Protein AF-A0A8T5LRM6-F1 (afdb_monomer)

Nearest PDB structures (foldseek):
  4mo4-assembly2_C  TM=5.164E-01  e=2.274E+00  Pseudomonas aeruginosa
  7phd-assembly1_A  TM=4.093E-01  e=4.804E+00  Streptomyces peucetius
  3o2j-assembly1_B  TM=4.877E-01  e=7.224E+00  Rattus norvegicus
  3dp7-assembly1_B  TM=4.128E-01  e=7.732E+00  Phocaeicola vulgatus ATCC 8482

pLDDT: mean 86.34, std 7.77, range [51.06, 93.0]

Sequence (64 aa):
IGHICPKYILPSLTKDMIEQAINKTLPKPSFAVLDWKGLGKDKSRLIEILKELNIEIKRSDQLI

Mean predicted aligned error: 4.34 Å

Solvent-accessible surface area (backbone atoms only — not comparable to full-atom values): 4109 Å² total; per-residue (Å²): 135,81,86,83,83,58,71,88,52,50,88,74,62,47,65,68,60,50,52,49,50,43,72,76,30,86,75,68,65,67,59,46,80,42,54,76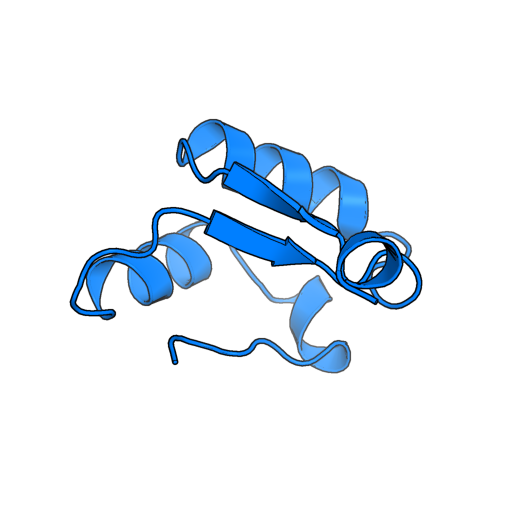,83,71,40,65,84,52,39,64,62,50,53,52,48,35,54,78,67,72,36,43,82,42,51,52,83,74,76,110

Structure (mmCI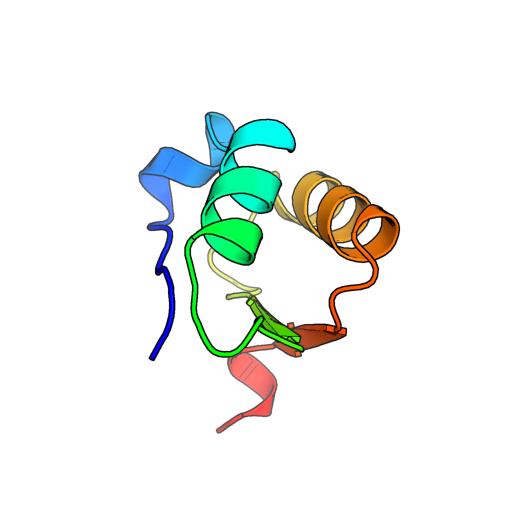F, N/CA/C/O backbone):
data_AF-A0A8T5LRM6-F1
#
_entry.id   AF-A0A8T5LRM6-F1
#
loop_
_atom_site.group_PDB
_atom_site.id
_atom_site.type_symbol
_atom_site.label_atom_id
_atom_site.label_alt_id
_atom_site.label_comp_id
_atom_site.label_asym_id
_atom_site.label_entity_id
_atom_site.label_seq_id
_atom_site.pdbx_PDB_ins_code
_atom_site.Cartn_x
_atom_site.Cartn_y
_atom_site.Cartn_z
_atom_site.occupancy
_atom_site.B_iso_or_equiv
_atom_site.auth_seq_id
_atom_site.auth_comp_id
_atom_site.auth_asym_id
_atom_site.auth_atom_id
_atom_site.pdbx_PDB_model_num
ATOM 1 N N . ILE A 1 1 ? -14.831 -5.733 1.283 1.00 57.41 1 ILE A N 1
ATOM 2 C CA . ILE A 1 1 ? -13.803 -5.844 0.216 1.00 57.41 1 ILE A CA 1
ATOM 3 C C . ILE A 1 1 ? -13.650 -4.438 -0.357 1.00 57.41 1 ILE A C 1
ATOM 5 O O . ILE A 1 1 ? -14.675 -3.834 -0.639 1.00 57.41 1 ILE A O 1
ATOM 9 N N . GLY A 1 2 ? -12.439 -3.872 -0.348 1.00 77.19 2 GLY A N 1
ATOM 10 C CA . GLY A 1 2 ? -12.174 -2.463 -0.692 1.00 77.19 2 GLY A CA 1
ATOM 11 C C . GLY A 1 2 ? -11.801 -2.260 -2.164 1.00 77.19 2 GLY A C 1
ATOM 12 O O . GLY A 1 2 ? -12.305 -2.963 -3.034 1.00 77.19 2 GLY A O 1
ATOM 13 N N . HIS A 1 3 ? -10.888 -1.326 -2.439 1.00 83.25 3 HIS A N 1
ATOM 14 C CA . HIS A 1 3 ? -10.334 -1.095 -3.778 1.00 83.25 3 HIS A CA 1
ATOM 15 C C . HIS A 1 3 ? -9.197 -2.077 -4.106 1.00 83.25 3 HIS A C 1
ATOM 17 O O . HIS A 1 3 ? -8.364 -2.377 -3.251 1.00 83.25 3 HIS A O 1
ATOM 23 N N . ILE A 1 4 ? -9.136 -2.542 -5.358 1.00 86.31 4 ILE A N 1
ATOM 24 C CA . ILE A 1 4 ? -8.072 -3.418 -5.868 1.00 86.31 4 ILE A CA 1
ATOM 25 C C . ILE A 1 4 ? -7.341 -2.685 -6.992 1.00 86.31 4 ILE A C 1
ATOM 27 O O . ILE A 1 4 ? -7.967 -2.241 -7.952 1.00 86.31 4 ILE A O 1
ATOM 31 N N . CYS A 1 5 ? -6.017 -2.568 -6.877 1.00 85.25 5 CYS A N 1
ATOM 32 C CA . CYS A 1 5 ? -5.177 -1.947 -7.895 1.00 85.25 5 CYS A CA 1
ATOM 33 C C . CYS A 1 5 ? -4.367 -3.018 -8.645 1.00 85.25 5 CYS A C 1
ATOM 35 O O . CYS A 1 5 ? -3.574 -3.728 -8.020 1.00 85.25 5 CYS A O 1
ATOM 37 N N . PRO A 1 6 ? -4.549 -3.166 -9.967 1.00 85.38 6 PRO A N 1
ATOM 38 C CA . PRO A 1 6 ? -3.826 -4.159 -10.742 1.00 85.38 6 PRO A CA 1
ATOM 39 C C . PRO A 1 6 ? -2.390 -3.714 -11.056 1.00 85.38 6 PRO A C 1
ATOM 41 O O . PRO A 1 6 ? -2.088 -2.528 -11.194 1.00 85.38 6 PRO A O 1
ATOM 44 N N . LYS A 1 7 ? -1.500 -4.698 -11.245 1.00 84.44 7 LYS A N 1
ATOM 45 C CA . LYS A 1 7 ? -0.050 -4.496 -11.420 1.00 84.44 7 LYS A CA 1
ATOM 46 C C . LYS A 1 7 ? 0.324 -3.476 -12.506 1.00 84.44 7 LYS A C 1
ATOM 48 O O . LYS A 1 7 ? 1.272 -2.719 -12.330 1.00 84.44 7 LYS A O 1
ATOM 53 N N . TYR A 1 8 ? -0.397 -3.450 -13.624 1.00 84.81 8 TYR A N 1
ATOM 54 C CA . TYR A 1 8 ? -0.067 -2.596 -14.771 1.00 84.81 8 TYR A CA 1
ATOM 55 C C . TYR A 1 8 ? -0.315 -1.097 -14.519 1.00 84.81 8 TYR A C 1
ATOM 57 O O . TYR A 1 8 ? 0.308 -0.269 -15.175 1.00 84.81 8 TYR A O 1
ATOM 65 N N . ILE A 1 9 ? -1.177 -0.747 -13.558 1.00 85.81 9 ILE A N 1
ATOM 66 C CA . ILE A 1 9 ? -1.474 0.643 -13.165 1.00 85.81 9 ILE A CA 1
ATOM 67 C C . ILE A 1 9 ? -0.558 1.131 -12.036 1.00 85.81 9 ILE A C 1
ATOM 69 O O . ILE A 1 9 ? -0.487 2.337 -11.796 1.00 85.81 9 ILE A O 1
ATOM 73 N N . LEU A 1 10 ? 0.195 0.237 -11.380 1.00 85.88 10 LEU A N 1
ATOM 74 C CA . LEU A 1 10 ? 1.101 0.611 -10.289 1.00 85.88 10 LEU A CA 1
ATOM 75 C C . LEU A 1 10 ? 2.021 1.788 -10.643 1.00 85.88 10 LEU A C 1
ATOM 77 O O . LEU A 1 10 ? 2.054 2.714 -9.838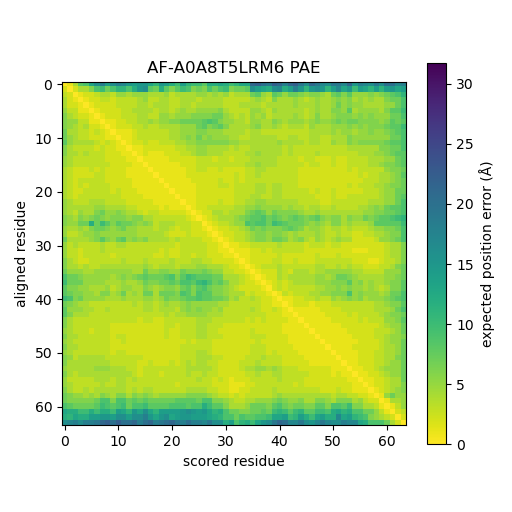 1.00 85.88 10 LEU A O 1
ATOM 81 N N . PRO A 1 11 ? 2.671 1.858 -11.825 1.00 86.69 11 PRO A N 1
ATOM 82 C CA . PRO A 1 11 ? 3.557 2.977 -12.157 1.00 86.69 11 PRO A CA 1
ATOM 83 C C . PRO A 1 11 ? 2.850 4.339 -12.167 1.00 86.69 11 PRO A C 1
ATOM 85 O O . PRO A 1 11 ? 3.450 5.351 -11.820 1.00 86.69 11 PRO A O 1
ATOM 88 N N . SER A 1 12 ? 1.566 4.360 -12.530 1.00 87.69 12 SER A N 1
ATOM 89 C CA . SER A 1 12 ? 0.717 5.557 -12.553 1.00 87.69 12 SER A CA 1
ATOM 90 C C . SER A 1 12 ? -0.011 5.829 -11.233 1.00 87.69 12 SER A C 1
ATOM 92 O O . SER A 1 12 ? -0.651 6.867 -11.102 1.00 87.69 12 SER A O 1
ATOM 94 N N . LEU A 1 13 ? 0.057 4.919 -10.256 1.00 89.19 13 LEU A N 1
ATOM 95 C CA . LEU A 1 13 ? -0.652 5.069 -8.988 1.00 89.19 13 LEU A CA 1
ATOM 96 C C . LEU A 1 13 ? -0.009 6.179 -8.154 1.00 89.19 13 LEU A C 1
ATOM 98 O O . LEU A 1 13 ? 1.137 6.041 -7.735 1.00 89.19 13 LEU A O 1
ATOM 102 N N . THR A 1 14 ? -0.720 7.274 -7.905 1.00 90.00 14 THR A N 1
ATOM 103 C CA . THR A 1 14 ? -0.225 8.399 -7.097 1.00 90.00 14 THR A CA 1
ATOM 104 C C . THR A 1 14 ? -0.740 8.337 -5.658 1.00 90.00 14 THR A C 1
ATOM 106 O O . THR A 1 14 ? -1.687 7.611 -5.351 1.00 90.00 14 THR A O 1
ATOM 109 N N . LYS A 1 15 ? -0.124 9.122 -4.763 1.00 90.19 15 LYS A N 1
ATOM 110 C CA . LYS A 1 15 ? -0.578 9.278 -3.373 1.00 90.19 15 LYS A CA 1
ATOM 111 C C . LYS A 1 15 ? -2.031 9.752 -3.300 1.00 90.19 15 LYS A C 1
ATOM 113 O O . LYS A 1 15 ? -2.824 9.117 -2.617 1.00 90.19 15 LYS A O 1
ATOM 118 N N . ASP A 1 16 ? -2.390 10.764 -4.088 1.00 92.75 16 ASP A N 1
ATOM 119 C CA . ASP A 1 16 ? -3.762 11.278 -4.176 1.00 92.75 16 ASP A CA 1
ATOM 120 C C . ASP A 1 16 ? -4.769 10.180 -4.562 1.00 92.75 16 ASP A C 1
ATOM 122 O O . ASP A 1 16 ? -5.804 10.027 -3.920 1.00 92.75 16 ASP A O 1
ATOM 126 N N . MET A 1 17 ? -4.439 9.336 -5.546 1.00 91.62 17 MET A N 1
ATOM 127 C CA . MET A 1 17 ? -5.313 8.222 -5.934 1.00 91.62 17 MET A CA 1
ATOM 128 C C . MET A 1 17 ? -5.513 7.217 -4.792 1.00 91.62 17 MET A C 1
ATOM 130 O O . MET A 1 17 ? -6.613 6.690 -4.619 1.00 91.62 17 MET A O 1
ATOM 134 N N . ILE A 1 18 ? -4.466 6.954 -4.004 1.00 91.00 18 ILE A N 1
ATOM 135 C CA . ILE A 1 18 ? -4.536 6.066 -2.836 1.00 91.00 18 ILE A CA 1
ATOM 136 C C . ILE A 1 18 ? -5.378 6.712 -1.728 1.00 91.00 18 ILE A C 1
ATOM 138 O O . ILE A 1 18 ? -6.252 6.053 -1.166 1.00 91.00 18 ILE A O 1
ATOM 142 N N . GLU A 1 19 ? -5.186 8.003 -1.454 1.00 91.44 19 GLU A N 1
ATOM 143 C CA . GLU A 1 19 ? -6.002 8.760 -0.498 1.00 91.44 19 GLU A CA 1
ATOM 144 C C . GLU A 1 19 ? -7.475 8.769 -0.894 1.00 91.44 19 GLU A C 1
ATOM 146 O O . GLU A 1 19 ? -8.350 8.534 -0.057 1.00 91.44 19 GLU A O 1
ATOM 151 N N . GLN A 1 20 ? -7.770 8.979 -2.176 1.00 91.12 20 GLN A N 1
ATOM 152 C CA . GLN A 1 20 ? -9.129 8.893 -2.692 1.00 91.12 20 GLN A CA 1
ATOM 153 C C . GLN A 1 20 ? -9.715 7.494 -2.496 1.00 91.12 20 GLN A C 1
ATOM 155 O O . GLN A 1 20 ? -10.858 7.379 -2.055 1.00 91.12 20 GLN A O 1
ATOM 160 N N . ALA A 1 21 ? -8.952 6.434 -2.779 1.00 90.31 21 ALA A N 1
ATOM 161 C CA . ALA A 1 21 ? -9.406 5.057 -2.590 1.00 90.31 21 ALA A CA 1
ATOM 162 C C . ALA A 1 21 ? -9.725 4.750 -1.116 1.00 90.31 21 ALA A C 1
ATOM 164 O O . ALA A 1 21 ? -10.738 4.111 -0.825 1.00 90.31 21 ALA 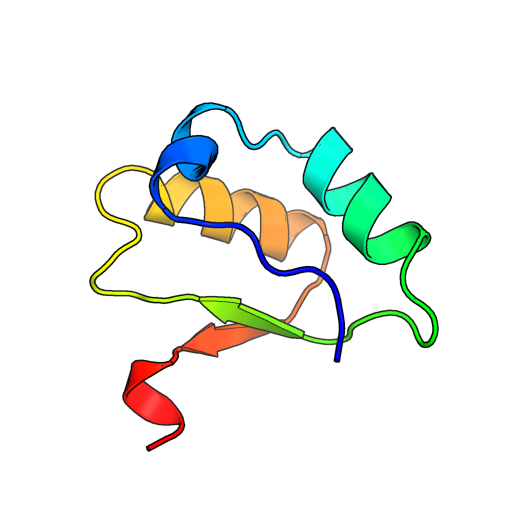A O 1
ATOM 165 N N . ILE A 1 22 ? -8.905 5.240 -0.182 1.00 89.88 22 ILE A N 1
ATOM 166 C CA . ILE A 1 22 ? -9.126 5.091 1.265 1.00 89.88 22 ILE A CA 1
ATOM 167 C C . ILE A 1 22 ? -10.376 5.860 1.699 1.00 89.88 22 ILE A C 1
ATOM 169 O O . ILE A 1 22 ? -11.251 5.289 2.346 1.00 89.88 22 ILE A O 1
ATOM 173 N N . ASN A 1 23 ? -10.491 7.134 1.314 1.00 90.44 23 ASN A N 1
ATOM 174 C CA . ASN A 1 23 ? -11.600 7.998 1.727 1.00 90.44 23 ASN A CA 1
ATOM 175 C C . ASN A 1 23 ? -12.948 7.583 1.122 1.00 90.44 23 ASN A C 1
ATOM 177 O O . ASN A 1 23 ? -13.981 7.753 1.765 1.00 90.44 23 ASN A O 1
ATOM 181 N N . LYS A 1 24 ? -12.948 7.015 -0.091 1.00 89.94 24 LYS A N 1
ATOM 182 C CA . LYS A 1 24 ? -14.155 6.506 -0.767 1.00 89.94 24 LYS A CA 1
ATOM 183 C C . LYS A 1 24 ? -14.540 5.085 -0.342 1.00 89.94 24 LYS A C 1
ATOM 185 O O . 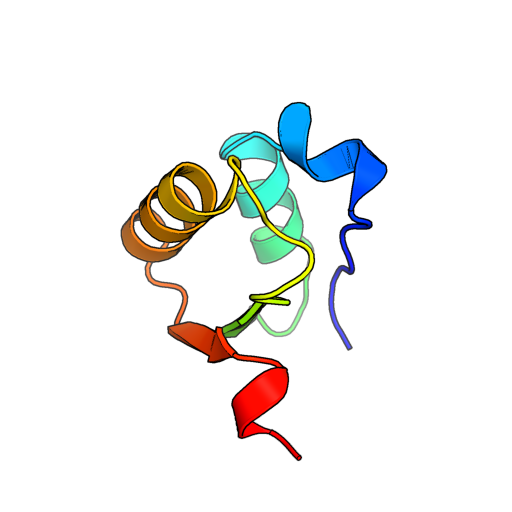LYS A 1 24 ? -15.554 4.574 -0.808 1.00 89.94 24 LYS A O 1
ATOM 190 N N . THR A 1 25 ? -13.757 4.434 0.521 1.00 86.81 25 THR A N 1
ATOM 191 C CA . THR A 1 25 ? -14.075 3.101 1.051 1.00 86.81 25 THR A CA 1
ATOM 192 C C . THR A 1 25 ? -14.654 3.225 2.459 1.00 86.81 25 THR A C 1
ATOM 194 O O . THR A 1 25 ? -14.020 3.786 3.351 1.00 86.81 25 THR A O 1
ATOM 197 N N . LEU A 1 26 ? -15.852 2.673 2.667 1.00 84.00 26 LEU A N 1
ATOM 198 C CA . LEU A 1 26 ? -16.497 2.581 3.977 1.00 84.00 26 LEU A CA 1
ATOM 199 C C . LEU A 1 26 ? -16.754 1.106 4.332 1.00 84.00 26 LEU A C 1
ATOM 201 O O . LEU A 1 26 ? -17.352 0.395 3.523 1.00 84.00 26 LEU A O 1
ATOM 205 N N . PRO A 1 27 ? -16.330 0.632 5.520 1.00 83.56 27 PRO A N 1
ATOM 206 C CA . PRO A 1 27 ? -15.538 1.343 6.533 1.00 83.56 27 PRO A CA 1
ATOM 207 C C . PRO A 1 27 ? -14.118 1.682 6.045 1.00 83.56 27 PRO A C 1
ATOM 209 O O . PRO A 1 27 ? -13.601 1.031 5.134 1.00 83.56 27 PRO A O 1
ATOM 212 N N . LYS A 1 28 ? -13.493 2.702 6.656 1.00 86.00 28 LYS A N 1
ATOM 213 C CA . LYS A 1 28 ? -12.128 3.120 6.302 1.00 86.00 28 LYS A CA 1
ATOM 214 C C . LYS A 1 28 ? -11.171 1.925 6.423 1.00 86.00 28 LYS A C 1
ATOM 216 O O . LYS A 1 28 ? -11.157 1.279 7.473 1.00 86.00 28 LYS A O 1
ATOM 221 N N . PRO A 1 29 ? -10.380 1.615 5.384 1.00 87.06 29 PRO A N 1
ATOM 222 C CA . PRO A 1 29 ? -9.473 0.478 5.417 1.00 87.06 29 PRO A CA 1
ATOM 223 C 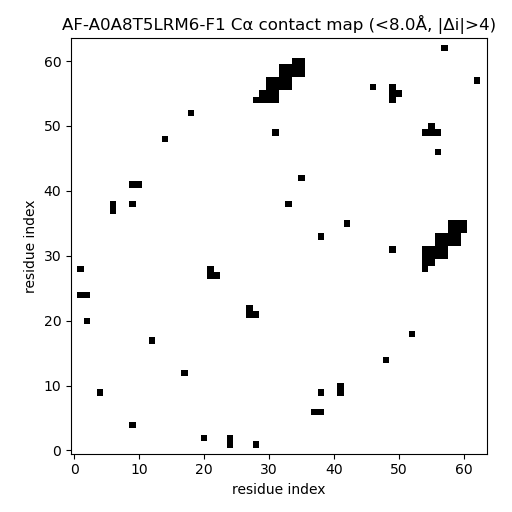C . PRO A 1 29 ? -8.357 0.721 6.436 1.00 87.06 29 PRO A C 1
ATOM 225 O O . PRO A 1 29 ? -7.700 1.755 6.403 1.00 87.06 29 PRO A O 1
ATOM 228 N N . SER A 1 30 ? -8.131 -0.245 7.326 1.00 87.62 30 SER A N 1
ATOM 229 C CA . SER A 1 30 ? -7.035 -0.196 8.308 1.00 87.62 30 SER A CA 1
ATOM 230 C C . SER A 1 30 ? -5.731 -0.794 7.772 1.00 87.62 30 SER A C 1
ATOM 232 O O . SER A 1 30 ? -4.666 -0.549 8.329 1.00 87.62 30 SER A O 1
ATOM 234 N N . PHE A 1 31 ? -5.806 -1.586 6.699 1.00 89.88 31 PHE A N 1
ATOM 235 C CA . PHE A 1 31 ? -4.651 -2.241 6.095 1.00 89.88 31 PHE A CA 1
ATOM 236 C C . PHE A 1 31 ? -4.774 -2.331 4.570 1.00 89.88 31 PHE A C 1
ATOM 238 O O . PHE A 1 31 ? -5.875 -2.389 4.019 1.00 89.88 31 PHE A O 1
ATOM 245 N N . ALA A 1 32 ? -3.628 -2.398 3.898 1.00 90.94 32 ALA A N 1
ATOM 246 C CA . ALA A 1 32 ? -3.495 -2.682 2.478 1.00 90.94 32 ALA A CA 1
ATOM 247 C C . ALA A 1 32 ? -2.733 -3.996 2.286 1.00 90.94 32 ALA A C 1
ATOM 249 O O . ALA A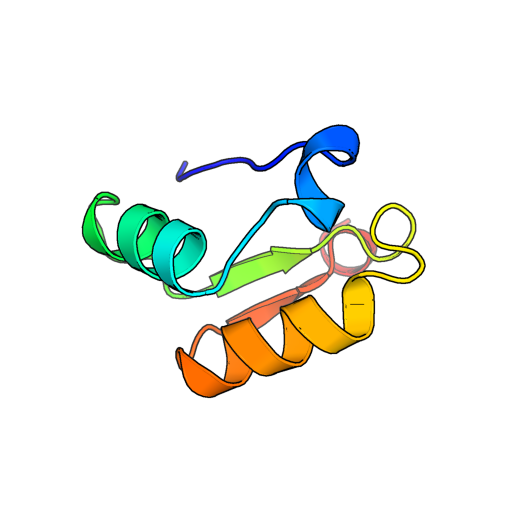 1 32 ? -1.692 -4.225 2.905 1.00 90.94 32 ALA A O 1
ATOM 250 N N . VAL A 1 33 ? -3.247 -4.861 1.410 1.00 90.19 33 VAL A N 1
ATOM 251 C CA . VAL A 1 33 ? -2.563 -6.101 1.029 1.00 90.19 33 VAL A CA 1
ATOM 252 C C . VAL A 1 33 ? -1.700 -5.832 -0.196 1.00 90.19 33 VAL A C 1
ATOM 254 O O . VAL A 1 33 ? -2.189 -5.386 -1.231 1.00 90.19 33 VAL A O 1
ATOM 257 N N . LEU A 1 34 ? -0.410 -6.111 -0.065 1.00 89.31 34 LEU A N 1
ATOM 258 C CA . LEU A 1 34 ? 0.602 -5.888 -1.082 1.00 89.31 34 LEU A CA 1
ATOM 259 C C . LEU A 1 34 ? 1.137 -7.215 -1.615 1.00 89.31 34 LEU A C 1
ATOM 261 O O . LEU A 1 34 ? 1.640 -8.052 -0.857 1.00 89.31 34 LEU A O 1
ATOM 265 N N . ASP A 1 35 ? 1.090 -7.366 -2.940 1.00 88.25 35 ASP A N 1
ATOM 266 C CA . ASP A 1 35 ? 1.703 -8.499 -3.621 1.00 88.25 35 ASP A CA 1
ATOM 267 C C . ASP A 1 35 ? 3.202 -8.277 -3.839 1.00 88.25 35 ASP A C 1
ATOM 269 O O . ASP A 1 35 ? 3.645 -7.607 -4.772 1.00 88.25 35 ASP A O 1
ATOM 273 N N . TRP A 1 36 ? 4.008 -8.837 -2.939 1.00 84.62 36 TRP A N 1
ATOM 274 C CA . TRP A 1 36 ? 5.450 -8.582 -2.880 1.00 84.62 36 TRP A CA 1
ATOM 275 C C . TRP A 1 36 ? 6.199 -8.988 -4.159 1.00 84.62 36 TRP A C 1
ATOM 277 O O . TRP A 1 36 ? 7.194 -8.353 -4.506 1.00 84.62 36 TRP A O 1
ATOM 287 N N . LYS A 1 37 ? 5.719 -10.025 -4.861 1.00 83.69 37 LYS A N 1
ATOM 288 C CA . LYS A 1 37 ? 6.309 -10.534 -6.113 1.00 83.69 37 LYS A CA 1
ATOM 289 C C . LYS A 1 37 ? 5.900 -9.672 -7.317 1.00 83.69 37 LYS A C 1
ATOM 291 O O . LYS A 1 37 ? 6.684 -9.473 -8.242 1.00 83.69 37 LYS A O 1
ATOM 296 N N . GLY A 1 38 ? 4.690 -9.118 -7.297 1.00 81.25 38 GLY A N 1
ATOM 297 C CA . GLY A 1 38 ? 4.113 -8.294 -8.352 1.00 81.25 38 GLY A CA 1
ATOM 298 C C . GLY A 1 38 ? 4.557 -6.8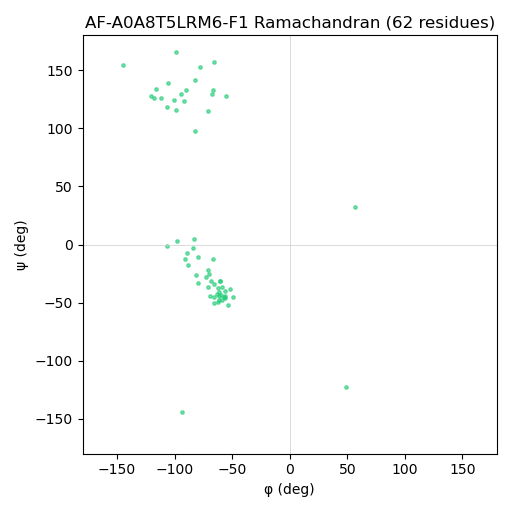32 -8.342 1.00 81.25 38 GLY A C 1
ATOM 299 O O . GLY A 1 38 ? 4.572 -6.218 -9.405 1.00 81.25 38 GLY A O 1
ATOM 300 N N . LEU A 1 39 ? 4.955 -6.283 -7.191 1.00 84.31 39 LEU A N 1
ATOM 301 C CA . LEU A 1 39 ? 5.251 -4.850 -7.032 1.00 84.31 39 LEU A CA 1
ATOM 302 C C . LEU A 1 39 ? 6.561 -4.381 -7.686 1.00 84.31 39 LEU A C 1
ATOM 304 O O . LEU A 1 39 ? 6.661 -3.220 -8.076 1.00 84.31 39 LEU A O 1
ATOM 308 N N . GLY A 1 40 ? 7.567 -5.252 -7.819 1.00 86.88 40 GLY A N 1
ATOM 309 C CA . GLY A 1 40 ? 8.839 -4.922 -8.476 1.00 86.88 40 GLY A CA 1
ATOM 310 C C . GLY A 1 40 ? 9.460 -3.603 -7.984 1.00 86.88 40 GLY A C 1
ATOM 311 O O . GLY A 1 40 ? 9.694 -3.427 -6.789 1.00 86.88 40 GLY A O 1
ATOM 312 N N . LYS A 1 41 ? 9.705 -2.669 -8.915 1.00 86.50 41 LYS A N 1
ATOM 313 C CA . LYS A 1 41 ? 10.312 -1.347 -8.660 1.00 86.50 41 LYS A CA 1
ATOM 314 C C . LYS A 1 41 ? 9.411 -0.367 -7.896 1.00 86.50 41 LYS A C 1
ATOM 316 O O . LYS A 1 41 ? 9.917 0.521 -7.221 1.00 86.50 41 LYS A O 1
ATOM 321 N N . ASP A 1 42 ? 8.092 -0.532 -7.977 1.00 87.56 42 ASP A N 1
ATOM 322 C CA . ASP A 1 42 ? 7.117 0.368 -7.346 1.00 87.56 42 ASP A CA 1
ATOM 323 C C . ASP A 1 42 ? 6.947 0.098 -5.848 1.00 87.56 42 ASP A C 1
ATOM 325 O O . ASP A 1 42 ? 6.358 0.896 -5.121 1.00 87.56 42 ASP A O 1
ATOM 329 N N . LYS A 1 43 ? 7.500 -1.017 -5.365 1.00 88.31 43 LYS A N 1
ATOM 330 C CA . LYS A 1 43 ? 7.391 -1.459 -3.979 1.00 88.31 43 LYS A CA 1
ATOM 331 C C . LYS A 1 43 ? 7.820 -0.392 -2.969 1.00 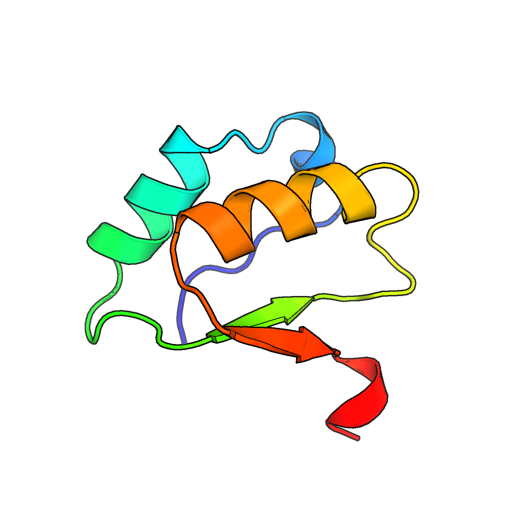88.31 43 LYS A C 1
ATOM 333 O O . LYS A 1 43 ? 7.060 -0.118 -2.047 1.00 88.31 43 LYS A O 1
ATOM 338 N N . SER A 1 44 ? 9.014 0.186 -3.117 1.00 89.75 44 SER A N 1
ATOM 339 C CA . SER A 1 44 ? 9.532 1.168 -2.151 1.00 89.75 44 SER A CA 1
ATOM 340 C C . SER A 1 44 ? 8.631 2.397 -2.082 1.00 89.75 44 SER A C 1
ATOM 342 O O . SER A 1 44 ? 8.178 2.761 -1.002 1.00 89.75 44 SER A O 1
ATOM 344 N N . ARG A 1 45 ? 8.261 2.932 -3.252 1.00 91.00 45 ARG A N 1
ATOM 345 C CA . ARG A 1 45 ? 7.358 4.079 -3.387 1.00 91.00 45 ARG A CA 1
ATOM 346 C C . ARG A 1 45 ? 6.006 3.834 -2.715 1.00 91.00 45 ARG A C 1
ATOM 348 O O . ARG A 1 45 ? 5.506 4.692 -1.999 1.00 91.00 45 ARG A O 1
ATOM 355 N N . LEU A 1 46 ? 5.420 2.656 -2.919 1.00 90.50 46 LEU A N 1
ATOM 356 C CA . LEU A 1 46 ? 4.120 2.309 -2.338 1.00 90.50 46 LEU A CA 1
ATOM 357 C C . LEU A 1 46 ? 4.190 2.100 -0.828 1.00 90.50 46 LEU A C 1
ATOM 359 O O . LEU A 1 46 ? 3.269 2.493 -0.118 1.00 90.50 46 LEU A O 1
ATOM 363 N N . ILE A 1 47 ? 5.282 1.516 -0.331 1.00 90.94 47 ILE A N 1
ATOM 364 C CA . ILE A 1 47 ? 5.511 1.373 1.109 1.00 90.94 47 ILE A CA 1
ATOM 365 C C . ILE A 1 47 ? 5.624 2.748 1.773 1.00 90.94 47 ILE A C 1
ATOM 367 O O . ILE A 1 47 ? 5.048 2.939 2.840 1.00 90.94 47 ILE A O 1
ATOM 371 N N . GLU A 1 48 ? 6.340 3.694 1.163 1.00 92.88 48 GLU A N 1
ATOM 372 C CA . GLU A 1 48 ? 6.457 5.058 1.690 1.00 92.88 48 GLU A CA 1
ATOM 373 C C . GLU A 1 48 ? 5.100 5.760 1.743 1.00 92.88 48 GLU A C 1
ATOM 375 O O . GLU A 1 48 ? 4.701 6.212 2.813 1.00 92.88 48 GLU A O 1
ATOM 380 N N . ILE A 1 49 ? 4.339 5.733 0.644 1.00 92.06 49 ILE A N 1
ATOM 381 C CA . ILE A 1 49 ? 3.006 6.347 0.595 1.00 92.06 49 ILE A CA 1
ATOM 382 C C . ILE A 1 49 ? 2.078 5.742 1.658 1.00 92.06 49 ILE A C 1
ATOM 384 O O . ILE A 1 49 ? 1.418 6.468 2.394 1.00 92.06 49 ILE A O 1
ATOM 388 N N . LEU A 1 50 ? 2.020 4.412 1.774 1.00 92.12 50 LEU A N 1
ATOM 389 C CA . LEU A 1 50 ? 1.140 3.754 2.747 1.00 92.12 50 LEU A CA 1
ATOM 390 C C . LEU A 1 50 ? 1.555 4.044 4.197 1.00 92.12 50 LEU A C 1
ATOM 392 O O . LEU A 1 50 ? 0.684 4.198 5.052 1.00 92.12 50 LEU A O 1
ATOM 396 N N . LYS A 1 51 ? 2.860 4.180 4.469 1.00 91.62 51 LYS A N 1
ATOM 397 C CA . LYS A 1 51 ? 3.369 4.610 5.780 1.00 91.62 51 LYS A CA 1
ATOM 398 C C . LYS A 1 51 ? 2.970 6.045 6.109 1.00 91.62 51 LYS A C 1
ATOM 400 O O . LYS A 1 51 ? 2.523 6.291 7.226 1.00 91.62 51 LYS A O 1
ATOM 405 N N . GLU A 1 52 ? 3.098 6.971 5.157 1.00 93.00 52 GLU A N 1
ATOM 406 C CA . GLU A 1 52 ? 2.646 8.359 5.333 1.00 93.00 52 GLU A CA 1
ATOM 407 C C . GLU A 1 52 ? 1.145 8.435 5.638 1.00 93.00 52 GLU A C 1
ATOM 409 O O . GLU A 1 52 ? 0.713 9.254 6.444 1.00 93.00 52 GLU A O 1
ATOM 414 N N . LEU A 1 53 ? 0.356 7.553 5.020 1.00 90.06 53 LEU A N 1
ATOM 415 C CA . LEU A 1 53 ? -1.094 7.473 5.205 1.00 90.06 53 LEU A CA 1
ATOM 416 C C . LEU A 1 53 ? -1.519 6.659 6.436 1.00 90.06 53 LEU A C 1
ATOM 418 O O . LEU A 1 53 ? -2.713 6.457 6.648 1.00 90.06 53 LEU A O 1
ATOM 422 N N . ASN A 1 54 ? -0.563 6.204 7.252 1.00 90.81 54 ASN A N 1
ATOM 423 C CA . ASN A 1 54 ? -0.800 5.401 8.453 1.00 90.81 54 ASN A CA 1
ATOM 424 C C . ASN A 1 54 ? -1.590 4.100 8.182 1.00 90.81 54 ASN A C 1
ATOM 426 O O . ASN A 1 54 ? -2.362 3.640 9.020 1.00 90.81 54 ASN A O 1
ATOM 430 N N . ILE A 1 55 ? -1.403 3.501 7.001 1.00 91.25 55 ILE A N 1
ATOM 431 C CA . ILE A 1 55 ? -2.049 2.245 6.607 1.00 91.25 55 ILE A CA 1
ATOM 432 C C . ILE A 1 55 ? -1.125 1.068 6.910 1.00 91.25 55 ILE A C 1
ATOM 434 O O . ILE A 1 55 ? 0.031 1.034 6.480 1.00 91.25 55 ILE A O 1
ATOM 438 N N . GLU A 1 56 ? -1.653 0.058 7.603 1.00 91.62 56 GLU A N 1
ATOM 439 C CA . GLU A 1 56 ? -0.908 -1.169 7.868 1.00 91.62 56 GLU A CA 1
ATOM 440 C C . GLU A 1 56 ? -0.656 -1.943 6.567 1.00 91.62 56 GLU A C 1
ATOM 442 O O . GLU A 1 56 ? -1.554 -2.159 5.753 1.00 91.62 56 GLU A O 1
ATOM 447 N N . ILE A 1 57 ? 0.579 -2.390 6.359 1.00 91.44 57 ILE A N 1
ATOM 448 C CA . ILE A 1 57 ? 0.962 -3.131 5.158 1.00 91.44 57 ILE A CA 1
ATOM 449 C C . ILE A 1 57 ? 0.973 -4.620 5.481 1.00 91.44 57 ILE A C 1
ATOM 451 O O . ILE A 1 57 ? 1.814 -5.085 6.250 1.00 91.44 57 ILE A O 1
ATOM 455 N N . LYS A 1 58 ? 0.090 -5.385 4.834 1.00 90.44 58 LYS A N 1
ATOM 456 C CA . LYS A 1 58 ? 0.094 -6.852 4.889 1.00 90.44 58 LYS A CA 1
ATOM 457 C C . LYS A 1 58 ? 0.628 -7.430 3.591 1.00 90.44 58 LYS A C 1
ATOM 459 O O . LYS A 1 58 ? 0.305 -6.958 2.505 1.00 90.44 58 LYS A O 1
ATOM 464 N N . ARG A 1 59 ? 1.445 -8.473 3.686 1.00 88.81 59 ARG A N 1
ATOM 465 C CA . ARG A 1 59 ? 1.966 -9.185 2.514 1.00 88.81 59 ARG A CA 1
ATOM 466 C C . ARG A 1 59 ? 1.019 -10.317 2.137 1.00 88.81 59 ARG A C 1
ATOM 468 O O . ARG A 1 59 ? 0.658 -11.102 3.006 1.00 88.81 59 ARG A O 1
ATOM 475 N N . SER A 1 60 ? 0.679 -10.436 0.853 1.00 83.00 60 SER A N 1
ATOM 476 C CA . SER A 1 60 ? -0.113 -11.573 0.344 1.00 83.00 60 SER A CA 1
ATOM 477 C C . SER A 1 60 ? 0.545 -12.923 0.662 1.00 83.00 60 SER A C 1
ATOM 479 O O . SER A 1 60 ? -0.121 -13.851 1.095 1.00 83.00 60 SER A O 1
ATOM 481 N N . ASP A 1 61 ? 1.869 -12.991 0.536 1.00 76.56 61 ASP A N 1
ATOM 482 C CA . ASP A 1 61 ? 2.709 -14.179 0.763 1.00 76.56 61 ASP A CA 1
ATOM 483 C C . ASP A 1 61 ? 2.747 -14.655 2.234 1.00 76.56 61 ASP A C 1
ATOM 485 O O . ASP A 1 61 ? 3.238 -15.739 2.501 1.00 76.56 61 ASP A O 1
ATOM 489 N N . GLN A 1 62 ? 2.252 -13.851 3.186 1.00 68.44 62 GLN A N 1
ATOM 490 C CA . GLN A 1 62 ? 2.157 -14.212 4.613 1.00 68.44 62 GLN A CA 1
ATOM 491 C C . GLN A 1 62 ? 0.720 -14.507 5.068 1.00 68.44 62 GLN A C 1
ATOM 493 O O . GLN A 1 62 ? 0.495 -14.779 6.244 1.00 68.44 62 GLN A O 1
ATOM 498 N N . LEU A 1 63 ? -0.258 -14.385 4.167 1.00 63.91 63 LEU A N 1
ATOM 499 C CA . LEU A 1 63 ? -1.678 -14.606 4.454 1.00 63.91 63 LEU A CA 1
ATOM 500 C C . LEU A 1 63 ? -2.150 -16.012 4.039 1.00 63.91 63 LEU A C 1
ATOM 502 O O . LEU A 1 63 ? -3.342 -16.293 4.156 1.00 63.91 63 LEU A O 1
ATOM 506 N N . ILE A 1 64 ? -1.239 -16.860 3.548 1.00 51.06 64 ILE A N 1
ATOM 507 C CA . ILE A 1 64 ? -1.487 -18.214 3.032 1.00 51.06 64 ILE A CA 1
ATOM 508 C C . ILE A 1 64 ? -0.565 -19.192 3.756 1.00 51.06 64 ILE A C 1
ATOM 510 O O . ILE A 1 64 ? 0.623 -18.835 3.923 1.00 51.06 64 ILE A O 1
#

Radius of gyration: 11.16 Å; Cα contacts (8 Å, |Δi|>4): 50; chains: 1; bounding box: 27×30×23 Å

Secondary structure (DSSP, 8-state):
------GGGGGG--HHHHHHHHHTSSSPPSEEEE-TTT-GGGHHHHHHHHHHTT-EEEEGGG--

Foldseek 3Di:
DFDDDDLVCLVVDDLVNVVCRQVVDPPRAQADEDAPVSCPPSVVVVVVSCVVVNHHYHYPVVVD